Protein AF-A0A528ABG1-F1 (afdb_monomer_lite)

Structure (mmCIF, N/CA/C/O backbone):
data_AF-A0A528ABG1-F1
#
_entry.id   AF-A0A528ABG1-F1
#
loop_
_atom_site.group_PDB
_atom_site.id
_atom_site.type_symbol
_atom_site.label_atom_id
_atom_site.label_alt_id
_atom_site.label_comp_id
_atom_site.label_asym_id
_atom_site.label_entity_id
_atom_site.label_seq_id
_atom_site.pdbx_PDB_ins_code
_atom_site.Cartn_x
_atom_site.Cartn_y
_atom_site.Cartn_z
_atom_site.occupancy
_atom_site.B_iso_or_equiv
_atom_site.auth_seq_id
_atom_site.auth_comp_id
_atom_site.auth_asym_id
_atom_site.auth_atom_id
_atom_site.pdbx_PDB_model_num
ATOM 1 N N . MET A 1 1 ? -54.602 40.940 93.120 1.00 37.72 1 MET A N 1
ATOM 2 C CA . MET A 1 1 ? -54.679 41.706 91.871 1.00 37.72 1 MET A CA 1
ATOM 3 C C . MET A 1 1 ? -53.262 41.802 91.366 1.00 37.72 1 MET A C 1
ATOM 5 O O . MET A 1 1 ? -52.466 42.418 92.059 1.00 37.72 1 MET A O 1
ATOM 9 N N . ASP A 1 2 ? -53.017 41.071 90.275 1.00 37.34 2 ASP A N 1
ATOM 10 C CA . ASP A 1 2 ? -51.931 41.244 89.296 1.00 37.34 2 ASP A CA 1
ATOM 11 C C . ASP A 1 2 ? -50.496 40.998 89.820 1.00 37.34 2 ASP A C 1
ATOM 13 O O . ASP A 1 2 ? -50.132 41.414 90.908 1.00 37.34 2 ASP A O 1
ATOM 17 N N . GLU A 1 3 ? -49.574 40.308 89.156 1.00 38.72 3 GLU A N 1
ATOM 18 C CA . GLU A 1 3 ? -49.515 39.638 87.859 1.00 38.72 3 GLU A CA 1
ATOM 19 C C . GLU A 1 3 ? -48.152 38.899 87.816 1.00 38.72 3 GLU A C 1
ATOM 21 O O . GLU A 1 3 ? -47.248 39.230 88.580 1.00 38.72 3 GLU A O 1
ATOM 26 N N . LEU A 1 4 ? -47.991 37.962 86.875 1.00 47.56 4 LEU A N 1
ATOM 27 C CA . LEU A 1 4 ? -46.709 37.486 86.316 1.00 47.56 4 LEU A CA 1
ATOM 28 C C . LEU A 1 4 ? -45.826 36.609 87.235 1.00 47.56 4 LEU A C 1
ATOM 30 O O . LEU A 1 4 ? -44.977 37.080 87.977 1.00 47.56 4 LEU A O 1
ATOM 34 N N . SER A 1 5 ? -46.005 35.291 87.319 1.00 43.28 5 SER A N 1
ATOM 35 C CA . SER A 1 5 ? -45.890 34.275 86.264 1.00 43.28 5 SER A CA 1
ATOM 36 C C . SER A 1 5 ? -44.479 34.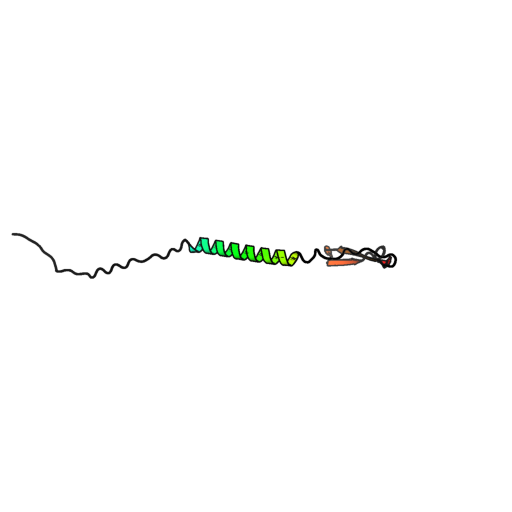135 85.660 1.00 43.28 5 SER A C 1
ATOM 38 O O . SER A 1 5 ? -44.003 35.016 84.956 1.00 43.28 5 SER A O 1
ATOM 40 N N . PHE A 1 6 ? -43.929 32.934 85.866 1.00 38.66 6 PHE A N 1
ATOM 41 C CA . PHE A 1 6 ? -42.931 32.224 85.057 1.00 38.66 6 PHE A CA 1
ATOM 42 C C . PHE A 1 6 ? -41.434 32.519 85.260 1.00 38.66 6 PHE A C 1
ATOM 44 O O . PHE A 1 6 ? -40.830 33.379 84.640 1.00 38.66 6 PHE A O 1
ATOM 51 N N . LEU A 1 7 ? -40.850 31.646 86.092 1.00 41.25 7 LEU A N 1
ATOM 52 C CA . LEU A 1 7 ? -39.814 30.679 85.700 1.00 41.25 7 LEU A CA 1
ATOM 53 C C . LEU A 1 7 ? -38.572 31.281 85.020 1.00 41.25 7 LEU A C 1
ATOM 55 O O . LEU A 1 7 ? -38.522 31.479 83.810 1.00 41.25 7 LEU A O 1
ATOM 59 N N . VAL A 1 8 ? -37.558 31.500 85.860 1.00 44.78 8 VAL A N 1
ATOM 60 C CA . VAL A 1 8 ? -36.188 31.878 85.504 1.00 44.78 8 VAL A CA 1
ATOM 61 C C . VAL A 1 8 ? -35.618 30.945 84.424 1.00 44.78 8 VAL A C 1
ATOM 63 O O . VAL A 1 8 ? -35.838 29.735 84.437 1.00 44.78 8 VAL A O 1
ATOM 66 N N . GLU A 1 9 ? -34.922 31.565 83.478 1.00 42.72 9 GLU A N 1
ATOM 67 C CA . GLU A 1 9 ? -34.577 31.099 82.136 1.00 42.72 9 GLU A CA 1
ATOM 68 C C . GLU A 1 9 ? -33.962 29.692 82.048 1.00 42.72 9 GLU A C 1
ATOM 70 O O . GLU A 1 9 ? -32.848 29.423 82.499 1.00 42.72 9 GLU A O 1
ATOM 75 N N . ASN A 1 10 ? -34.674 28.815 81.339 1.00 48.91 10 ASN A N 1
ATOM 76 C CA . ASN A 1 10 ? -34.111 27.638 80.691 1.00 48.91 10 ASN A CA 1
ATOM 77 C C . ASN A 1 10 ? -33.529 28.024 79.324 1.00 48.91 10 ASN A C 1
ATOM 79 O O . ASN A 1 10 ? -34.208 28.658 78.518 1.00 48.91 10 ASN A O 1
ATOM 83 N N . GLY A 1 11 ? -32.346 27.490 79.011 1.00 43.31 11 GLY A N 1
ATOM 84 C CA . GLY A 1 11 ? -31.946 27.212 77.630 1.00 43.31 11 GLY A CA 1
ATOM 85 C C . GLY A 1 11 ? -30.710 27.960 77.144 1.00 43.31 11 GLY A C 1
ATOM 86 O O . GLY A 1 11 ? -30.777 29.060 76.608 1.00 43.31 11 GLY A O 1
ATOM 87 N N . THR A 1 12 ? -29.566 27.291 77.222 1.00 48.84 12 THR A N 1
ATOM 88 C CA . THR A 1 12 ? -28.368 27.611 76.445 1.00 48.84 12 THR A CA 1
ATOM 89 C C . THR A 1 12 ? -28.698 27.457 74.953 1.00 48.84 12 THR A C 1
ATOM 91 O O . THR A 1 12 ? -28.782 26.341 74.445 1.00 48.84 12 THR A O 1
ATOM 94 N N . CYS A 1 13 ? -28.909 28.556 74.225 1.00 45.47 13 CYS A N 1
ATOM 95 C CA . CYS A 1 13 ? -29.103 28.499 72.774 1.00 45.47 13 CYS A CA 1
ATOM 96 C C . CYS A 1 13 ? -27.744 28.620 72.066 1.00 45.47 13 CYS A C 1
ATOM 98 O O . CYS A 1 13 ? -27.260 29.713 71.776 1.00 45.47 13 CYS A O 1
ATOM 100 N N . SER A 1 14 ? -27.096 27.478 71.820 1.00 55.84 14 SER A N 1
ATOM 101 C CA . SER A 1 14 ? -25.913 27.402 70.958 1.00 55.84 14 SER A CA 1
ATOM 102 C C . SER A 1 14 ? -26.339 27.504 69.491 1.00 55.84 14 SER A C 1
ATOM 104 O O . SER A 1 14 ? -26.973 26.604 68.937 1.00 55.84 14 SER A O 1
ATOM 106 N N . SER A 1 15 ? -25.994 28.625 68.857 1.00 57.38 15 SER A N 1
ATOM 107 C CA . SER A 1 15 ? -26.175 28.869 67.425 1.00 57.38 15 SER A CA 1
ATOM 108 C C . SER A 1 15 ? -25.210 27.995 66.611 1.00 57.38 15 SER A C 1
ATOM 110 O O . SER A 1 15 ? -24.122 28.430 66.224 1.00 57.38 15 SER A O 1
ATOM 112 N N . ASN A 1 16 ? -25.626 26.778 66.272 1.00 57.84 16 ASN A N 1
ATOM 113 C CA . ASN A 1 16 ? -24.976 26.003 65.220 1.00 57.84 16 ASN A CA 1
ATOM 114 C C . ASN A 1 16 ? -25.492 26.478 63.855 1.00 57.84 16 ASN A C 1
ATOM 116 O O . ASN A 1 16 ? -26.483 25.971 63.333 1.00 57.84 16 ASN A O 1
ATOM 120 N N . ARG A 1 17 ? -24.807 27.456 63.245 1.00 51.56 17 ARG A N 1
ATOM 121 C CA . ARG A 1 17 ? -24.932 27.688 61.799 1.00 51.56 17 ARG A CA 1
ATOM 122 C C . ARG A 1 17 ? -24.298 26.497 61.091 1.00 51.56 17 ARG A C 1
ATOM 124 O O . ARG A 1 17 ? -23.079 26.441 60.941 1.00 51.56 17 ARG A O 1
ATOM 131 N N . ALA A 1 18 ? -25.123 25.554 60.649 1.00 51.59 18 ALA A N 1
ATOM 132 C CA . ALA A 1 18 ? -24.708 24.556 59.679 1.00 51.59 18 ALA A CA 1
ATOM 133 C C . ALA A 1 18 ? -24.281 25.289 58.399 1.00 51.59 18 ALA A C 1
ATOM 135 O O . ALA A 1 18 ? -25.106 25.765 57.619 1.00 51.59 18 ALA A O 1
ATOM 136 N N . ARG A 1 19 ? -22.967 25.434 58.211 1.00 58.34 19 ARG A N 1
ATOM 137 C CA . ARG A 1 19 ? -22.374 25.830 56.937 1.00 58.34 19 ARG A CA 1
ATOM 138 C C . ARG A 1 19 ? -22.694 24.702 55.956 1.00 58.34 19 ARG A C 1
ATOM 140 O O . ARG A 1 19 ? -22.043 23.663 55.996 1.00 58.34 19 ARG A O 1
ATOM 147 N N . CYS A 1 20 ? -23.733 24.873 55.139 1.00 51.56 20 CYS A N 1
ATOM 148 C CA . CYS A 1 20 ? -23.981 23.976 54.014 1.00 51.56 20 CYS A CA 1
ATOM 149 C C . CYS A 1 20 ? -22.735 23.997 53.115 1.00 51.56 20 CYS A C 1
ATOM 151 O O . CYS A 1 20 ? -22.334 25.085 52.699 1.00 51.56 20 CYS A O 1
ATOM 153 N N . PRO A 1 21 ? -22.087 22.853 52.838 1.00 55.09 21 PRO A N 1
ATOM 154 C CA . PRO A 1 21 ? -21.026 22.806 51.851 1.00 55.09 21 PRO A CA 1
ATOM 155 C C . PRO A 1 21 ? -21.661 22.863 50.461 1.00 55.09 21 PRO A C 1
ATOM 157 O O . PRO A 1 21 ? -22.544 22.067 50.133 1.00 55.09 21 PRO A O 1
ATOM 160 N N . ASP A 1 22 ? -21.199 23.812 49.656 1.00 57.75 22 ASP A N 1
ATOM 161 C CA . ASP A 1 22 ? -21.600 24.019 48.270 1.00 57.75 22 ASP A CA 1
ATOM 162 C C . ASP A 1 22 ? -21.325 22.763 47.424 1.00 57.75 22 ASP A C 1
ATOM 164 O O . ASP A 1 22 ? -20.218 22.525 46.948 1.00 57.75 22 ASP A O 1
ATOM 168 N N . THR A 1 23 ? -22.345 21.932 47.219 1.00 55.94 23 THR A N 1
ATOM 169 C CA . THR A 1 23 ? -22.256 20.700 46.410 1.00 55.94 23 THR A CA 1
ATOM 170 C C . THR A 1 23 ? -22.494 20.938 44.913 1.00 55.94 23 THR A C 1
ATOM 172 O O . THR A 1 23 ? -22.319 20.028 44.103 1.00 55.94 23 THR A O 1
ATOM 175 N N . LEU A 1 24 ? -22.852 22.163 44.508 1.00 54.22 24 LEU A N 1
ATOM 176 C CA . LEU A 1 24 ? -23.199 22.498 43.117 1.00 54.22 24 LEU A CA 1
ATOM 177 C C . LEU A 1 24 ? -22.011 22.960 42.256 1.00 54.22 24 LEU A C 1
ATOM 179 O O . LEU A 1 24 ? -22.099 22.931 41.027 1.00 54.22 24 LEU A O 1
ATOM 183 N N . THR A 1 25 ? -20.895 23.356 42.867 1.00 56.47 25 THR A N 1
ATOM 184 C CA . THR A 1 25 ? -19.654 23.748 42.169 1.00 56.47 25 THR A CA 1
ATOM 185 C C . THR A 1 25 ? -18.898 22.528 41.634 1.00 56.47 25 THR A C 1
ATOM 187 O O . THR A 1 25 ? -18.428 22.522 40.497 1.00 56.47 25 THR A O 1
ATOM 190 N N . ASN A 1 26 ? -18.925 21.430 42.393 1.00 59.88 26 ASN A N 1
ATOM 191 C CA . ASN A 1 26 ? -18.178 20.202 42.124 1.00 59.88 26 ASN A CA 1
ATOM 192 C C . ASN A 1 26 ? -18.493 19.583 40.745 1.00 59.88 26 ASN A C 1
ATOM 194 O O . AS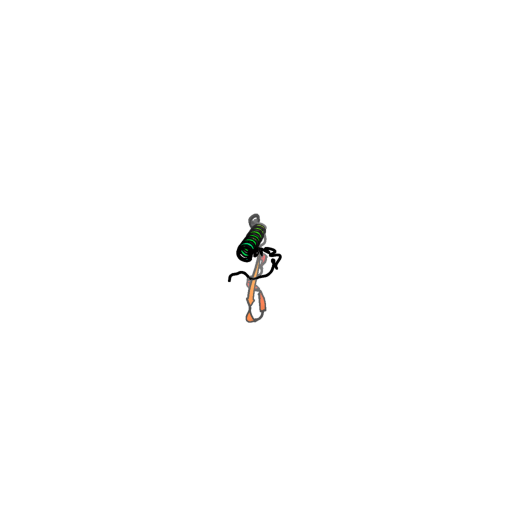N A 1 26 ? -17.592 19.196 40.007 1.00 59.88 26 ASN A O 1
ATOM 198 N N . ARG A 1 27 ? -19.765 19.575 40.319 1.00 60.69 27 ARG A N 1
ATOM 199 C CA . ARG A 1 27 ? -20.169 18.974 39.031 1.00 60.69 27 ARG A CA 1
ATOM 200 C C . ARG A 1 27 ? -19.649 19.746 37.810 1.00 60.69 27 ARG A C 1
ATOM 202 O O . ARG A 1 27 ? -19.379 19.140 36.775 1.00 60.69 27 ARG A O 1
ATOM 209 N N . ARG A 1 28 ? -19.521 21.074 37.916 1.00 62.31 28 ARG A N 1
ATOM 210 C CA . ARG A 1 28 ? -18.999 21.932 36.836 1.00 62.31 28 ARG A CA 1
ATOM 211 C C . ARG A 1 28 ? -17.478 21.867 36.767 1.00 62.31 28 ARG A C 1
ATOM 213 O O . ARG A 1 28 ? -16.929 21.816 35.668 1.00 62.31 28 ARG A O 1
ATOM 220 N N . ASP A 1 29 ? -16.822 21.800 37.918 1.00 63.72 29 ASP A N 1
ATOM 221 C CA . ASP A 1 29 ? -15.366 21.718 37.999 1.00 63.72 29 ASP A CA 1
ATOM 222 C C . ASP A 1 29 ? -14.854 20.331 37.596 1.00 63.72 29 ASP A C 1
ATOM 224 O O . ASP A 1 29 ? -13.910 20.234 36.817 1.00 63.72 29 ASP A O 1
ATOM 228 N N . ALA A 1 30 ? -15.549 19.257 37.982 1.00 70.38 30 ALA A N 1
ATOM 229 C CA . ALA A 1 30 ? -15.249 17.905 37.513 1.00 70.38 30 ALA A CA 1
ATOM 230 C C . ALA A 1 30 ? -15.352 17.786 35.983 1.00 70.38 30 ALA A C 1
ATOM 232 O O . ALA A 1 30 ? -14.506 17.163 35.343 1.00 70.38 30 ALA A O 1
ATOM 233 N N . TRP A 1 31 ? -16.352 18.427 35.372 1.00 73.06 31 TRP A N 1
ATOM 234 C CA . TRP A 1 31 ? -16.508 18.411 33.918 1.00 73.06 31 TRP A CA 1
ATOM 235 C C . TRP A 1 31 ? -15.404 19.198 33.204 1.00 73.06 31 TRP A C 1
ATOM 237 O O . TRP A 1 31 ? -14.878 18.742 32.190 1.00 73.06 31 TRP A O 1
ATOM 247 N N . ARG A 1 32 ? -14.999 20.347 33.757 1.00 76.19 32 ARG A N 1
ATOM 248 C CA . ARG A 1 32 ? -13.862 21.131 33.250 1.00 76.19 32 ARG A CA 1
ATOM 249 C C . ARG A 1 32 ? -12.552 20.354 33.340 1.00 76.19 32 ARG A C 1
ATOM 251 O O . ARG A 1 32 ? -11.800 20.339 32.372 1.00 76.19 32 ARG A O 1
ATOM 258 N N . LEU A 1 33 ? -12.307 19.668 34.456 1.00 76.88 33 LEU A N 1
ATOM 259 C CA . LEU A 1 33 ? -11.115 18.838 34.637 1.00 76.88 33 LEU A CA 1
ATOM 260 C C . LEU A 1 33 ? -11.079 17.669 33.643 1.00 76.88 33 LEU A C 1
ATOM 262 O O . LEU A 1 33 ? -10.036 17.415 33.044 1.00 76.88 33 LEU A O 1
ATOM 266 N N . LEU A 1 34 ? -12.218 17.017 33.389 1.00 72.12 34 LEU A N 1
ATOM 267 C CA . LEU A 1 34 ? -12.318 15.963 32.373 1.00 72.12 34 LEU A CA 1
ATOM 268 C C . LEU A 1 34 ? -11.989 16.481 30.965 1.00 72.12 34 LEU A C 1
ATOM 270 O O . LEU A 1 34 ? -11.204 15.855 30.256 1.00 72.12 34 LEU A O 1
ATOM 274 N N . HIS A 1 35 ? -12.522 17.641 30.568 1.00 73.62 35 HIS A N 1
ATOM 275 C CA . HIS A 1 35 ? -12.222 18.243 29.261 1.00 73.62 35 HIS A CA 1
ATOM 276 C C . HIS A 1 35 ? -10.743 18.615 29.099 1.00 73.62 35 HIS A C 1
ATOM 278 O O . HIS A 1 35 ? -10.174 18.414 28.024 1.00 73.62 35 HIS A O 1
A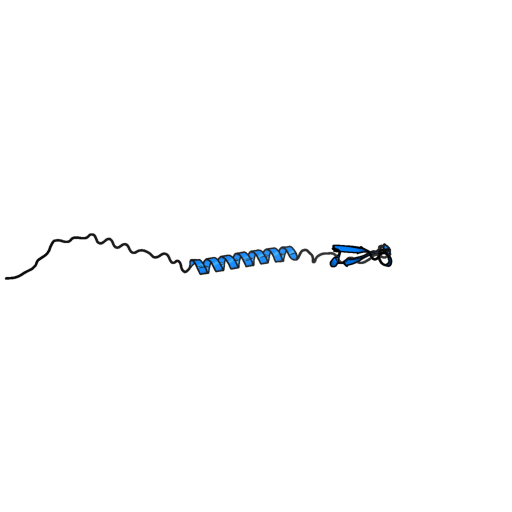TOM 284 N N . VAL A 1 36 ? -10.093 19.111 30.157 1.00 76.81 36 VAL A N 1
ATOM 285 C CA . VAL A 1 36 ? -8.658 19.447 30.125 1.00 76.81 36 VAL A CA 1
ATOM 286 C C . VAL A 1 36 ? -7.800 18.190 29.966 1.00 76.81 36 VAL A C 1
ATOM 288 O O . VAL A 1 36 ? -6.891 18.175 29.142 1.00 76.81 36 VAL A O 1
ATOM 291 N N . VAL A 1 37 ? -8.112 17.108 30.682 1.00 77.31 37 VAL A N 1
ATOM 292 C CA . VAL A 1 37 ? -7.370 15.841 30.558 1.00 77.31 37 VAL A CA 1
ATOM 293 C C . VAL A 1 37 ? -7.555 15.215 29.172 1.00 77.31 37 VAL A C 1
ATOM 295 O O . VAL A 1 37 ? -6.581 14.768 28.569 1.00 77.31 37 VAL A O 1
ATOM 298 N N . VAL A 1 38 ? -8.777 15.227 28.628 1.00 80.00 38 VAL A N 1
ATOM 299 C CA . VAL A 1 38 ? -9.067 14.683 27.288 1.00 80.00 38 VAL A CA 1
ATOM 300 C C . VAL A 1 38 ? -8.362 15.481 26.190 1.00 80.00 38 VAL A C 1
ATOM 302 O O . VAL A 1 38 ? -7.760 14.891 25.294 1.00 80.00 38 VAL A O 1
ATOM 305 N N . SER A 1 39 ? -8.387 16.813 26.261 1.00 73.69 39 SER A N 1
ATOM 306 C CA . SER A 1 39 ? -7.724 17.673 25.270 1.00 73.69 39 SER A CA 1
ATOM 307 C C . SER A 1 39 ? -6.195 17.598 25.348 1.00 73.69 39 SER A C 1
ATOM 309 O O . SER A 1 39 ? -5.542 17.524 24.307 1.00 73.69 39 SER A O 1
ATOM 311 N N . ALA A 1 40 ? -5.620 17.524 26.553 1.00 73.19 40 ALA A N 1
ATOM 312 C CA . ALA A 1 40 ? -4.188 17.289 26.735 1.00 73.19 40 ALA A CA 1
ATOM 313 C C . ALA A 1 40 ? -3.757 15.905 26.214 1.00 73.19 40 ALA A C 1
ATOM 315 O O . ALA A 1 40 ? -2.742 15.793 25.526 1.00 73.19 40 ALA A O 1
ATOM 316 N N . GLY A 1 41 ? -4.550 14.859 26.480 1.00 71.19 41 GLY A N 1
ATOM 317 C CA . GLY A 1 41 ? -4.299 13.508 25.972 1.00 71.19 41 GLY A CA 1
ATOM 318 C C . GLY A 1 41 ? -4.372 13.422 24.445 1.00 71.19 41 GLY A C 1
ATOM 319 O O . GLY A 1 41 ? -3.493 12.833 23.816 1.00 71.19 41 GLY A O 1
ATOM 320 N N . LEU A 1 42 ? -5.372 14.068 23.835 1.00 75.81 42 LEU A N 1
ATOM 321 C CA . LEU A 1 42 ? -5.518 14.128 22.379 1.00 75.81 42 LEU A CA 1
ATOM 322 C C . LEU A 1 42 ? -4.375 14.919 21.723 1.00 75.81 42 LEU A C 1
ATOM 324 O O . LEU A 1 42 ? -3.833 14.484 20.710 1.00 75.81 42 LEU A O 1
ATOM 328 N N . GLY A 1 43 ? -3.959 16.041 22.320 1.00 74.00 43 GLY A N 1
ATOM 329 C CA . GLY A 1 43 ? -2.828 16.834 21.835 1.00 74.00 43 GLY A CA 1
ATOM 330 C C . GLY A 1 43 ? -1.512 16.049 21.818 1.00 74.00 43 GLY A C 1
ATOM 331 O O . GLY A 1 43 ? -0.787 16.089 20.824 1.00 74.00 43 GLY A O 1
ATOM 332 N N . LEU A 1 44 ? -1.231 15.277 22.875 1.00 67.81 44 LEU A N 1
ATOM 333 C CA . LEU A 1 44 ? -0.040 14.424 22.950 1.00 67.81 44 LEU A CA 1
ATOM 334 C C . LEU A 1 44 ? -0.072 13.284 21.914 1.00 67.81 44 LEU A C 1
ATOM 336 O O . LEU A 1 44 ? 0.935 13.026 21.257 1.00 67.81 44 LEU A O 1
ATOM 340 N N . ALA A 1 45 ? -1.224 12.636 21.718 1.00 66.44 45 ALA A N 1
ATOM 341 C CA . ALA A 1 45 ? -1.384 11.571 20.723 1.00 66.44 45 ALA A CA 1
ATOM 342 C C . ALA A 1 45 ? -1.221 12.078 19.275 1.00 66.44 45 ALA A C 1
ATOM 344 O O . ALA A 1 45 ? -0.598 11.413 18.441 1.00 66.44 45 ALA A O 1
ATOM 345 N N . CYS A 1 46 ? -1.720 13.283 18.982 1.00 63.34 46 CYS A N 1
ATOM 346 C CA . CYS A 1 46 ? -1.543 13.920 17.678 1.00 63.34 46 CYS A CA 1
ATOM 347 C C . CYS A 1 46 ? -0.071 14.249 17.393 1.00 63.34 46 CYS A C 1
ATOM 349 O O . CYS A 1 46 ? 0.392 14.012 16.281 1.00 63.34 46 CYS A O 1
ATOM 351 N N . MET A 1 47 ? 0.685 14.726 18.388 1.00 65.25 47 MET A 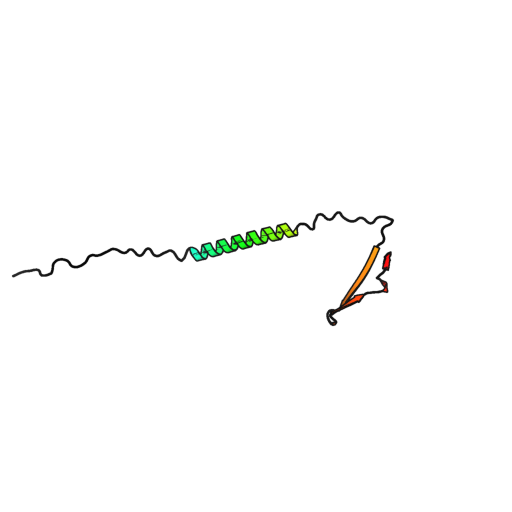N 1
ATOM 352 C CA . MET A 1 47 ? 2.113 15.040 18.220 1.00 65.25 47 MET A CA 1
ATOM 353 C C . MET A 1 47 ? 2.984 13.797 17.997 1.00 65.25 47 MET A C 1
ATOM 355 O O . MET A 1 47 ? 3.983 13.874 17.290 1.00 65.25 47 MET A O 1
ATOM 359 N N . LEU A 1 48 ? 2.604 12.636 18.540 1.00 61.03 48 LEU A N 1
ATOM 360 C CA . LEU A 1 48 ? 3.324 11.376 18.304 1.00 61.03 48 LEU A CA 1
ATOM 361 C C . LEU A 1 48 ? 3.092 10.815 16.888 1.00 61.03 48 LEU A C 1
ATOM 363 O O . LEU A 1 48 ? 3.950 10.113 16.350 1.00 61.03 48 LEU A O 1
ATOM 367 N N . SER A 1 49 ? 1.965 11.163 16.260 1.00 58.38 49 SER A N 1
ATOM 368 C CA . SER A 1 49 ? 1.556 10.641 14.947 1.00 58.38 49 SER A CA 1
ATOM 369 C C . SER A 1 49 ? 2.178 11.380 13.751 1.00 58.38 49 SER A C 1
ATOM 371 O O . SER A 1 49 ? 2.106 10.892 12.626 1.00 58.38 49 SER A O 1
ATOM 373 N N . THR A 1 50 ? 2.813 12.540 13.951 1.00 60.19 50 THR A N 1
ATOM 374 C CA . THR A 1 50 ? 3.386 13.356 12.856 1.00 60.19 50 THR A CA 1
ATOM 375 C C . THR A 1 50 ? 4.790 12.923 12.424 1.00 60.19 50 THR A C 1
ATOM 377 O O . THR A 1 50 ? 5.345 13.465 11.467 1.00 60.19 50 THR A O 1
ATOM 380 N N . SER A 1 51 ? 5.368 11.914 13.076 1.00 60.19 51 SER A N 1
ATOM 381 C CA . SER A 1 51 ? 6.728 11.429 12.808 1.00 60.19 51 SER A CA 1
ATOM 382 C C . SER A 1 51 ? 6.900 10.711 11.455 1.00 60.19 51 SER A C 1
ATOM 384 O O . SER A 1 51 ? 8.028 10.433 11.056 1.00 60.19 51 SER A O 1
ATOM 386 N N . ALA A 1 52 ? 5.823 10.472 10.699 1.00 58.69 52 ALA A N 1
ATOM 387 C CA . ALA A 1 52 ? 5.872 9.787 9.402 1.00 58.69 52 ALA A CA 1
ATOM 388 C C . ALA A 1 52 ? 6.202 10.693 8.191 1.00 58.69 52 ALA A C 1
ATOM 390 O O . ALA A 1 52 ? 6.370 10.188 7.084 1.00 58.69 52 ALA A O 1
ATOM 391 N N . VAL A 1 53 ? 6.319 12.016 8.369 1.00 60.75 53 VAL A N 1
ATOM 392 C CA . VAL A 1 53 ? 6.482 12.998 7.269 1.00 60.75 53 VAL A CA 1
ATOM 393 C C . VAL A 1 53 ? 7.947 13.370 6.971 1.00 60.75 53 VAL A C 1
ATOM 395 O O . VAL A 1 53 ? 8.232 14.377 6.348 1.00 60.75 53 VAL A O 1
ATOM 398 N N . ASN A 1 54 ? 8.927 12.561 7.377 1.00 60.69 54 ASN A N 1
ATOM 399 C CA . ASN A 1 54 ? 10.339 12.801 7.022 1.00 60.69 54 ASN A CA 1
ATOM 400 C C . ASN A 1 54 ? 11.015 11.562 6.422 1.00 60.69 54 ASN A C 1
ATOM 402 O O . ASN A 1 54 ? 12.197 11.309 6.654 1.00 60.69 54 ASN A O 1
ATOM 406 N N . ALA A 1 55 ? 10.276 10.768 5.648 1.00 71.12 55 ALA A N 1
ATOM 407 C CA . ALA A 1 55 ? 10.906 9.793 4.771 1.00 71.12 55 ALA A CA 1
ATOM 408 C C . ALA A 1 55 ? 11.495 10.536 3.562 1.00 71.12 55 ALA A C 1
ATOM 410 O O . ALA A 1 55 ? 10.777 11.235 2.849 1.00 71.12 55 ALA A O 1
ATOM 411 N N . LYS A 1 56 ? 12.808 10.405 3.337 1.00 76.81 56 LYS A N 1
ATOM 412 C CA . LYS A 1 56 ? 13.443 10.865 2.096 1.00 76.81 56 LYS A CA 1
ATOM 413 C C . LYS A 1 56 ? 12.765 10.144 0.933 1.00 76.81 56 LYS A C 1
ATOM 415 O O . LYS A 1 56 ? 12.721 8.916 0.931 1.00 76.81 56 LYS A O 1
ATOM 420 N N . GLU A 1 57 ? 12.238 10.903 -0.021 1.00 79.75 57 GLU A N 1
ATOM 421 C CA . GLU A 1 57 ? 11.585 10.329 -1.193 1.00 79.75 57 GLU A CA 1
ATOM 422 C C . GLU A 1 57 ? 12.573 9.429 -1.943 1.00 79.75 57 GLU A C 1
ATOM 424 O O . GLU A 1 57 ? 13.695 9.836 -2.266 1.00 79.75 57 GLU A O 1
ATOM 429 N N . TYR A 1 58 ? 12.186 8.167 -2.129 1.00 81.56 58 TYR A N 1
ATOM 430 C CA . TYR A 1 58 ? 13.033 7.186 -2.786 1.00 81.56 58 TYR A CA 1
ATOM 431 C C . TYR A 1 58 ? 12.932 7.380 -4.297 1.00 81.56 58 TYR A C 1
ATOM 433 O O . TYR A 1 58 ? 11.885 7.136 -4.895 1.00 81.56 58 TYR A O 1
ATOM 441 N N . VAL A 1 59 ? 14.028 7.825 -4.908 1.00 88.75 59 VAL A N 1
ATOM 442 C CA . VAL A 1 59 ? 14.150 7.956 -6.361 1.00 88.75 59 VAL A CA 1
ATOM 443 C C . VAL A 1 59 ? 14.869 6.722 -6.883 1.00 88.75 59 VAL A C 1
ATOM 445 O O . VAL A 1 59 ? 15.981 6.430 -6.446 1.00 88.75 59 VAL A O 1
ATOM 448 N N . LEU A 1 60 ? 14.227 6.012 -7.810 1.00 89.06 60 LEU A N 1
ATOM 449 C CA . LEU A 1 60 ? 14.776 4.801 -8.413 1.00 89.06 60 LEU A CA 1
ATOM 450 C C . LEU A 1 60 ? 16.073 5.101 -9.171 1.00 89.06 60 LEU A C 1
ATOM 452 O O . LEU A 1 60 ? 16.123 5.995 -10.020 1.00 89.06 60 LEU A O 1
ATOM 456 N N . GLY A 1 61 ? 17.115 4.335 -8.864 1.00 91.31 61 GLY A N 1
ATOM 457 C CA . GLY A 1 61 ? 18.369 4.324 -9.602 1.00 91.31 61 GLY A CA 1
ATOM 458 C C . GLY A 1 61 ? 18.290 3.471 -10.879 1.00 91.31 61 GLY A C 1
ATOM 459 O O . GLY A 1 61 ? 17.491 2.542 -10.953 1.00 91.31 61 GLY A O 1
ATOM 460 N N . PRO A 1 62 ? 19.157 3.705 -11.884 1.00 88.44 62 PRO A N 1
ATOM 461 C CA . PRO A 1 62 ? 19.180 2.910 -13.121 1.00 88.44 62 PRO A CA 1
ATOM 462 C C . PRO A 1 62 ? 19.508 1.418 -12.944 1.00 88.44 62 PRO A C 1
ATOM 464 O O . PRO A 1 62 ? 19.315 0.641 -13.872 1.00 88.44 62 PRO A O 1
ATOM 467 N N . GLN A 1 63 ? 20.067 1.028 -11.797 1.00 92.88 63 GLN A N 1
ATOM 468 C CA . GLN A 1 63 ? 20.416 -0.360 -11.468 1.00 92.88 63 GLN A CA 1
ATOM 469 C C . GLN A 1 63 ? 19.474 -0.966 -10.420 1.00 92.88 63 GLN A C 1
ATOM 471 O O . GLN A 1 63 ? 19.711 -2.082 -9.954 1.00 92.88 63 GLN A O 1
ATOM 476 N N . ASP A 1 64 ? 18.433 -0.231 -10.027 1.00 91.56 64 ASP A N 1
ATOM 477 C CA . ASP A 1 64 ? 17.485 -0.699 -9.030 1.00 91.56 64 ASP A CA 1
ATOM 478 C C . ASP A 1 64 ? 16.572 -1.750 -9.644 1.00 91.56 64 ASP A C 1
ATOM 480 O O . ASP A 1 64 ? 16.092 -1.602 -10.766 1.00 91.56 64 ASP A O 1
ATOM 484 N N . LYS A 1 65 ? 16.310 -2.801 -8.869 1.00 89.75 65 LYS A N 1
ATOM 485 C CA . LYS A 1 65 ? 15.376 -3.855 -9.247 1.00 89.75 65 LYS A CA 1
ATOM 486 C C . LYS A 1 65 ? 14.086 -3.710 -8.470 1.00 89.75 65 LYS A C 1
ATOM 488 O O . LYS A 1 65 ? 14.101 -3.595 -7.239 1.00 89.75 65 LYS A O 1
ATOM 493 N N . LEU A 1 66 ? 12.969 -3.744 -9.180 1.00 90.00 66 LEU A N 1
ATOM 494 C CA . LEU A 1 66 ? 11.646 -3.618 -8.590 1.00 90.00 66 LEU A CA 1
ATOM 495 C C . LEU A 1 66 ? 11.038 -4.995 -8.388 1.00 90.00 66 LEU A C 1
ATOM 497 O O . LEU A 1 66 ? 10.883 -5.769 -9.324 1.00 90.00 66 LEU A O 1
ATOM 501 N N . ARG A 1 67 ? 10.629 -5.288 -7.154 1.00 91.50 67 ARG A N 1
ATOM 502 C CA . ARG A 1 67 ? 9.891 -6.513 -6.832 1.00 91.50 67 ARG A CA 1
ATOM 503 C C . ARG A 1 67 ? 8.431 -6.166 -6.625 1.00 91.50 67 ARG A C 1
ATOM 505 O O . ARG A 1 67 ? 8.064 -5.631 -5.577 1.00 91.50 67 ARG A O 1
ATOM 512 N N . VAL A 1 68 ? 7.603 -6.480 -7.614 1.00 91.06 68 VAL A N 1
ATOM 513 C CA . VAL A 1 68 ? 6.166 -6.211 -7.554 1.00 91.06 68 VAL A CA 1
ATOM 514 C C . VAL A 1 68 ? 5.455 -7.454 -7.038 1.00 91.06 68 VAL A C 1
ATOM 516 O O . VAL A 1 68 ? 5.702 -8.567 -7.495 1.00 91.06 68 VAL A O 1
ATOM 519 N N . LYS A 1 69 ? 4.584 -7.273 -6.041 1.00 93.25 69 LYS A N 1
ATOM 520 C CA . LYS A 1 69 ? 3.758 -8.349 -5.493 1.00 93.25 69 LYS A CA 1
ATOM 521 C C . LYS A 1 69 ? 2.306 -7.905 -5.384 1.00 93.25 69 LYS A C 1
ATOM 523 O O . LYS A 1 69 ? 1.955 -7.085 -4.540 1.00 93.25 69 LYS A O 1
ATOM 528 N N . VAL A 1 70 ? 1.473 -8.473 -6.237 1.00 92.06 70 VAL A N 1
ATOM 529 C CA . VAL A 1 70 ? 0.033 -8.297 -6.307 1.00 92.06 70 VAL A CA 1
ATOM 530 C C . VAL A 1 70 ? -0.653 -9.467 -5.612 1.00 92.06 70 VAL A C 1
ATOM 532 O O . VAL A 1 70 ? -0.459 -10.647 -5.939 1.00 92.06 70 VAL A O 1
ATOM 535 N N . TYR A 1 71 ? -1.485 -9.111 -4.642 1.00 93.25 71 TYR A N 1
ATOM 536 C CA . TYR A 1 71 ? -2.296 -10.041 -3.880 1.00 93.25 71 TYR A CA 1
ATOM 537 C C . TYR A 1 71 ? -3.753 -9.594 -3.891 1.00 93.25 71 TYR A C 1
ATOM 539 O O . TYR A 1 71 ? -4.059 -8.412 -3.761 1.00 93.25 71 TYR A O 1
ATOM 547 N N . GLU A 1 72 ? -4.650 -10.561 -4.003 1.00 92.88 72 GLU A N 1
ATOM 548 C CA . GLU A 1 72 ? -6.086 -10.378 -3.873 1.00 92.88 72 GLU A CA 1
ATOM 549 C C . GLU A 1 72 ? -6.525 -10.860 -2.491 1.00 92.88 72 GLU A C 1
ATOM 551 O O . GLU A 1 72 ? -6.305 -12.017 -2.116 1.00 92.88 72 GLU A O 1
ATOM 556 N N . TRP A 1 73 ? -7.172 -9.975 -1.737 1.00 93.25 73 TRP A N 1
ATOM 557 C CA . TRP A 1 73 ? -7.813 -10.350 -0.486 1.00 93.25 73 TRP A CA 1
ATOM 558 C C . TRP A 1 73 ? -9.172 -10.988 -0.769 1.00 93.25 73 TRP A C 1
ATOM 560 O O . TRP A 1 73 ? -10.067 -10.343 -1.316 1.00 93.25 73 TRP A O 1
ATOM 570 N N . ARG A 1 74 ? -9.374 -12.236 -0.334 1.00 90.19 74 ARG A N 1
ATOM 571 C CA . ARG A 1 74 ? -10.678 -12.906 -0.413 1.00 90.19 74 ARG A CA 1
ATOM 572 C C . ARG A 1 74 ? -11.288 -13.052 0.972 1.00 90.19 74 ARG A C 1
ATOM 574 O O . ARG A 1 74 ? -11.101 -14.068 1.634 1.00 90.19 74 ARG A O 1
ATOM 581 N N . ALA A 1 75 ? -12.074 -12.051 1.369 1.00 87.56 75 ALA A N 1
ATOM 582 C CA . ALA A 1 75 ? -12.675 -11.960 2.703 1.00 87.56 75 ALA A CA 1
ATOM 583 C C . ALA A 1 75 ? -13.585 -13.147 3.051 1.00 87.56 75 ALA A C 1
ATOM 585 O O . ALA A 1 75 ? -13.636 -13.566 4.197 1.00 87.56 75 ALA A O 1
ATOM 586 N N . SER A 1 76 ? -14.260 -13.736 2.061 1.00 87.25 76 SER A N 1
ATOM 587 C CA . SER A 1 76 ? -15.124 -14.906 2.271 1.00 87.25 76 SER A CA 1
ATOM 588 C C . SER A 1 76 ? -14.368 -16.178 2.653 1.00 87.25 76 SER A C 1
ATOM 590 O O . SER A 1 76 ? -14.962 -17.093 3.213 1.00 87.25 76 SER A O 1
ATOM 592 N N . ARG A 1 77 ? -13.079 -16.260 2.318 1.00 87.12 77 ARG A N 1
ATOM 593 C CA . ARG A 1 77 ? -12.224 -17.419 2.601 1.00 87.12 77 ARG A CA 1
ATOM 594 C C . ARG A 1 77 ? -11.147 -17.110 3.632 1.00 87.12 77 ARG A C 1
ATOM 596 O O . ARG A 1 77 ? -10.401 -18.012 3.980 1.00 87.12 77 ARG A O 1
ATOM 603 N N . ASP A 1 78 ? -11.068 -15.854 4.068 1.00 87.75 78 ASP A N 1
ATOM 604 C CA . ASP A 1 78 ? -9.993 -15.313 4.901 1.00 87.75 78 ASP A CA 1
ATOM 605 C C . ASP A 1 78 ? -8.592 -15.691 4.381 1.00 87.75 78 ASP A C 1
ATOM 607 O O . ASP A 1 78 ? -7.666 -16.009 5.120 1.00 87.75 78 ASP A O 1
ATOM 611 N N . THR A 1 79 ? -8.451 -15.721 3.050 1.00 86.31 79 THR A N 1
ATOM 612 C CA . THR A 1 79 ? -7.224 -16.150 2.366 1.00 86.31 79 THR A CA 1
ATOM 613 C C . THR A 1 79 ? -6.732 -15.069 1.423 1.00 86.31 79 THR A C 1
ATOM 615 O O . THR A 1 79 ? -7.520 -14.468 0.685 1.00 86.31 79 THR A O 1
ATOM 618 N N . ILE A 1 80 ? -5.416 -14.893 1.383 1.00 87.69 80 ILE A N 1
ATOM 619 C CA . ILE A 1 80 ? -4.733 -13.992 0.460 1.00 87.69 80 ILE A CA 1
ATOM 620 C C . ILE A 1 80 ? -4.274 -14.807 -0.751 1.00 87.69 80 ILE A C 1
ATOM 622 O O . ILE A 1 80 ? -3.542 -15.785 -0.607 1.00 87.69 80 ILE A O 1
ATOM 626 N N . PHE A 1 81 ? -4.709 -14.415 -1.946 1.00 90.75 81 PHE A N 1
ATOM 627 C CA . PHE A 1 81 ? -4.362 -15.098 -3.188 1.00 90.75 81 PHE A CA 1
ATOM 628 C C . PHE A 1 81 ? -3.331 -14.295 -3.986 1.00 90.75 81 PHE A C 1
ATOM 630 O O . PHE A 1 81 ? -3.532 -13.116 -4.260 1.00 90.75 81 PHE A O 1
ATOM 637 N N . ALA A 1 82 ? -2.222 -14.927 -4.370 1.00 91.31 82 ALA A N 1
ATOM 638 C CA . ALA A 1 82 ? -1.132 -14.278 -5.095 1.00 91.31 82 ALA A CA 1
ATOM 639 C C . ALA A 1 82 ? -1.339 -14.362 -6.613 1.00 91.31 82 ALA A C 1
ATOM 641 O O . ALA A 1 82 ? -1.533 -15.451 -7.155 1.00 91.31 82 ALA A O 1
ATOM 642 N N . TRP A 1 83 ? -1.247 -13.232 -7.316 1.00 93.44 83 TRP A N 1
ATOM 643 C CA . TRP A 1 83 ? -1.378 -13.202 -8.774 1.00 93.44 83 TRP A CA 1
ATOM 644 C C . TRP A 1 83 ? -0.029 -13.494 -9.433 1.00 93.44 83 TRP A C 1
ATOM 646 O O . TRP A 1 83 ? 0.738 -12.589 -9.745 1.00 93.44 83 TRP A O 1
ATOM 656 N N . ALA A 1 84 ? 0.260 -14.783 -9.637 1.00 87.38 84 ALA A N 1
ATOM 657 C CA . ALA A 1 84 ? 1.562 -15.263 -10.107 1.00 87.38 84 ALA A CA 1
ATOM 658 C C . ALA A 1 84 ? 2.064 -14.575 -11.391 1.00 87.38 84 ALA A C 1
ATOM 660 O O . ALA A 1 84 ? 3.246 -14.282 -11.484 1.00 87.38 84 ALA A O 1
ATOM 661 N N . ALA A 1 85 ? 1.177 -14.257 -12.339 1.00 86.56 85 ALA A N 1
ATOM 662 C CA . ALA A 1 85 ? 1.553 -13.613 -13.601 1.00 86.56 85 ALA A CA 1
ATOM 663 C C . ALA A 1 85 ? 2.049 -12.160 -13.457 1.00 86.56 85 ALA A C 1
ATOM 665 O O . ALA A 1 85 ? 2.695 -11.652 -14.364 1.00 86.56 85 ALA A O 1
ATOM 666 N N . LEU A 1 86 ? 1.725 -11.482 -12.352 1.00 86.69 86 LEU A N 1
ATOM 667 C CA . LEU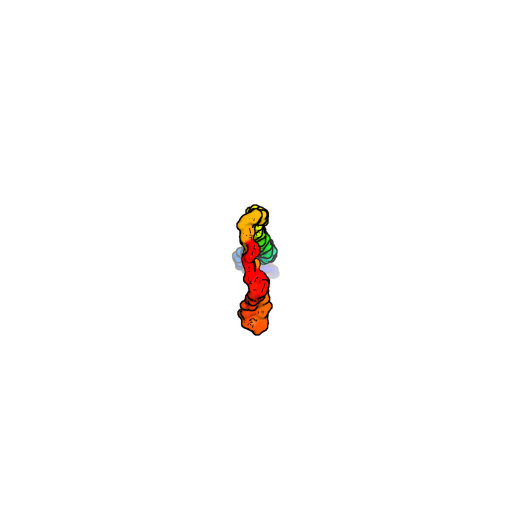 A 1 86 ? 2.143 -10.098 -12.079 1.00 86.69 86 LEU A CA 1
ATOM 668 C C . LEU A 1 86 ? 3.242 -10.020 -11.013 1.00 86.69 86 LEU A C 1
ATOM 670 O O . LEU A 1 86 ? 3.812 -8.952 -10.792 1.00 86.69 86 LEU A O 1
ATOM 674 N N . ASN A 1 87 ? 3.511 -11.136 -10.338 1.00 89.94 87 ASN A N 1
ATOM 675 C CA . ASN A 1 87 ? 4.476 -11.216 -9.257 1.00 89.94 87 ASN A CA 1
ATOM 676 C C . ASN A 1 87 ? 5.845 -11.554 -9.824 1.00 89.94 87 ASN A C 1
ATOM 678 O O . ASN A 1 87 ? 6.188 -12.731 -9.916 1.00 89.94 87 ASN A O 1
ATOM 682 N N . ASP A 1 88 ? 6.611 -10.526 -10.175 1.00 90.62 88 ASP A N 1
ATOM 683 C CA . ASP A 1 88 ? 7.946 -10.707 -10.736 1.00 90.62 88 ASP A CA 1
ATOM 684 C C . ASP A 1 88 ? 8.925 -9.599 -10.312 1.00 90.62 88 ASP A C 1
ATOM 686 O O . ASP A 1 88 ? 8.565 -8.631 -9.624 1.00 90.62 88 ASP A O 1
ATOM 690 N N . GLU A 1 89 ? 10.183 -9.796 -10.690 1.00 88.94 89 GLU A N 1
ATOM 691 C CA . GLU A 1 89 ? 11.284 -8.853 -10.557 1.00 88.94 89 GLU A CA 1
ATOM 692 C C . GLU A 1 89 ? 11.594 -8.219 -11.919 1.00 88.94 89 GLU A C 1
ATOM 694 O O . GLU A 1 89 ? 11.826 -8.926 -12.900 1.00 88.94 89 GLU A O 1
ATOM 699 N N . TYR A 1 90 ? 11.592 -6.887 -11.962 1.00 82.81 90 TYR A N 1
ATOM 700 C CA . TYR A 1 90 ? 11.820 -6.081 -13.164 1.00 82.81 90 TYR A CA 1
ATOM 701 C C . TYR A 1 90 ? 13.052 -5.193 -13.006 1.00 82.81 90 TYR A C 1
ATOM 703 O O . TYR A 1 90 ? 13.315 -4.744 -11.860 1.00 82.81 90 TYR A O 1
#

pLDDT: mean 70.85, std 17.23, range [37.34, 93.44]

Radius of gyration: 40.32 Å; chains: 1; bounding box: 75×59×106 Å

Sequence (90 aa):
MDELSFLVENGTCSSNRARCPDTLTNRRDAWRLLHVVVSAGLGLACMLSTSAVNAKEYVLGPQDKLRVKVYEWRASRDTIFAWAALNDEY

Secondary structure (DSSP, 8-state):
-------SPP-------------SS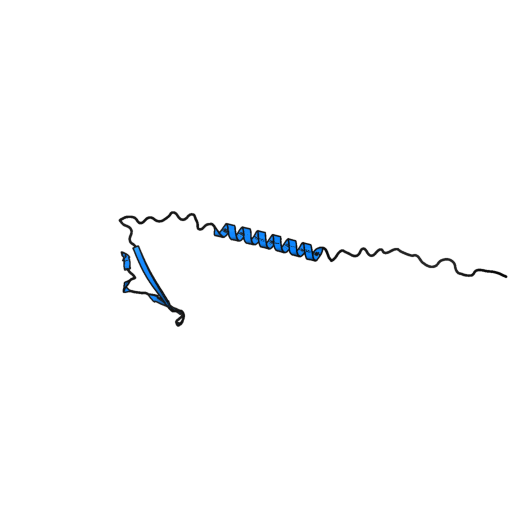HHHHHHHHHHHHHHHHHHHHHHHHGGGTTPPP-PPPTT---B---EEEETTTTEEEE-TTT--B-

Foldseek 3Di:
DDDDDDDDDDDDDDDDPPPPPPPPVVVVVVVVVVVVVVVVVVVVVVVVPVVPPPDDDDDDDPPDKDFDWDWDQDPVVRDIHTPVVRGDID